Protein AF-A0A1B9LEZ1-F1 (afdb_monomer_lite)

Secondary structure (DSSP, 8-state):
--HHHHHHHHHHHHHHHHHHHTTHHHHHHHHHHS-HHHHHHHHHHTTPPPPEEEEE-SS-EEEEEPPPPGGGS-HHHHHHHHHHHHHHHHHHHHHHTS-GGGGS--

Foldseek 3Di:
DDPVVVVVVVVVVVVVVCVVCVCVVVVLVVLQPDDQVRNVVLLVLLVHDFDWDWDDDPPDIDIDTDRDGPVNDDPVSVVSSVVSVVVVVVVVVVVVPDDPVNPDDD

Sequence (106 aa):
MNNIEQARQLEHIRKLYQLINGNRSLVRSNFNRLKPGQKRLLLAASGIQPRSMIIYNSNSQFSHTFGMNFDDLTDKELDDLSKGLRRLQAIIDIFSHCEQQDFIKQ

Structure (mmCIF, N/CA/C/O backbone):
data_AF-A0A1B9LEZ1-F1
#
_entry.id   AF-A0A1B9LEZ1-F1
#
loop_
_atom_site.group_PDB
_atom_site.id
_atom_site.type_symbol
_atom_site.label_atom_id
_atom_site.label_alt_id
_atom_site.label_comp_id
_atom_site.label_asym_id
_atom_site.label_entity_id
_atom_site.label_seq_id
_atom_site.pdbx_PDB_ins_code
_atom_site.Cartn_x
_atom_site.Cartn_y
_atom_site.Cartn_z
_atom_site.occupancy
_atom_site.B_iso_or_equiv
_atom_site.auth_seq_id
_atom_site.auth_comp_id
_atom_site.auth_asym_id
_atom_site.auth_atom_id
_atom_site.pdbx_PDB_model_num
ATOM 1 N N . MET A 1 1 ? -22.977 -34.887 5.200 1.00 50.28 1 MET A N 1
ATOM 2 C CA . MET A 1 1 ? -22.916 -33.424 4.989 1.00 50.28 1 MET A CA 1
ATOM 3 C C . MET A 1 1 ? -23.721 -33.110 3.747 1.00 50.28 1 MET A C 1
ATOM 5 O O . MET A 1 1 ? -23.466 -33.721 2.718 1.00 50.28 1 MET A O 1
ATOM 9 N N . ASN A 1 2 ? -24.765 -32.294 3.875 1.00 54.81 2 ASN A N 1
ATOM 10 C CA . ASN A 1 2 ? -25.775 -32.134 2.834 1.00 54.81 2 ASN A CA 1
ATOM 11 C C . ASN A 1 2 ? -25.278 -31.141 1.764 1.00 54.81 2 ASN A C 1
ATOM 13 O O . ASN A 1 2 ? -24.789 -30.065 2.109 1.00 54.81 2 ASN A O 1
ATOM 17 N N . ASN A 1 3 ? -25.406 -31.471 0.473 1.00 56.59 3 ASN A N 1
ATOM 18 C CA . ASN A 1 3 ? -24.897 -30.641 -0.638 1.00 56.59 3 ASN A CA 1
ATOM 19 C C . ASN A 1 3 ? -25.468 -29.205 -0.632 1.00 56.59 3 ASN A C 1
ATOM 21 O O . ASN A 1 3 ? -24.832 -28.268 -1.111 1.00 56.59 3 ASN A O 1
ATOM 25 N N . ILE A 1 4 ? -26.645 -29.017 -0.029 1.00 56.84 4 ILE A N 1
ATOM 26 C CA . ILE A 1 4 ? -27.318 -27.719 0.131 1.00 56.84 4 ILE A CA 1
ATOM 27 C C . ILE A 1 4 ? -26.620 -26.836 1.184 1.00 56.84 4 ILE A C 1
ATOM 29 O O . ILE A 1 4 ? -26.543 -25.618 1.021 1.00 56.84 4 ILE A O 1
ATOM 33 N N . GLU A 1 5 ? -26.066 -27.426 2.247 1.00 49.88 5 GLU A N 1
ATOM 34 C CA . GLU A 1 5 ? -25.325 -26.689 3.282 1.00 49.88 5 GLU A CA 1
ATOM 35 C C . GLU A 1 5 ? -23.944 -26.255 2.785 1.00 49.88 5 GLU A C 1
ATOM 37 O O . GLU A 1 5 ? -23.534 -25.124 3.045 1.00 49.88 5 GLU A O 1
ATOM 42 N N . GLN A 1 6 ? -23.263 -27.095 1.996 1.00 52.03 6 GLN A N 1
ATOM 43 C CA . GLN A 1 6 ? -22.005 -26.715 1.341 1.00 52.03 6 GLN A CA 1
ATOM 44 C C . GLN A 1 6 ? -22.206 -25.592 0.312 1.00 52.03 6 GLN A C 1
ATOM 46 O O . GLN A 1 6 ? -21.410 -24.654 0.269 1.00 52.03 6 GLN A O 1
ATOM 51 N N . ALA A 1 7 ? -23.290 -25.634 -0.472 1.00 55.66 7 ALA A N 1
ATOM 52 C CA . ALA A 1 7 ? -23.622 -24.572 -1.422 1.00 55.66 7 ALA A CA 1
ATOM 53 C C . ALA A 1 7 ? -23.915 -23.232 -0.719 1.00 55.66 7 ALA A C 1
ATOM 55 O O . ALA A 1 7 ? -23.383 -22.199 -1.128 1.00 55.66 7 ALA A O 1
ATOM 56 N N . ARG A 1 8 ? -24.673 -23.243 0.390 1.00 53.53 8 ARG A N 1
ATOM 57 C CA . ARG A 1 8 ? -24.926 -22.041 1.208 1.00 53.53 8 ARG A CA 1
ATOM 58 C C . ARG A 1 8 ? -23.660 -21.494 1.867 1.00 53.53 8 ARG A C 1
ATOM 60 O O . ARG A 1 8 ? -23.476 -20.279 1.893 1.00 53.53 8 ARG A O 1
ATOM 67 N N . GLN A 1 9 ? -22.767 -22.355 2.358 1.00 60.00 9 GLN A N 1
ATOM 68 C CA . GLN A 1 9 ? -21.481 -21.916 2.912 1.00 60.00 9 GLN A CA 1
ATOM 69 C C . GLN A 1 9 ? -20.589 -21.259 1.849 1.00 60.00 9 GLN A C 1
ATOM 71 O O . GLN A 1 9 ? -20.021 -20.198 2.101 1.00 60.00 9 GLN A O 1
ATOM 76 N N . LEU A 1 10 ? -20.517 -21.821 0.639 1.00 61.47 10 LEU A N 1
ATOM 77 C CA . LEU A 1 10 ? -19.776 -21.228 -0.481 1.00 61.47 10 LEU A CA 1
ATOM 78 C C . LEU A 1 10 ? -20.376 -19.895 -0.954 1.00 61.47 10 LEU A C 1
ATOM 80 O O . LEU A 1 10 ? -19.632 -18.982 -1.311 1.00 61.47 10 LEU A O 1
ATOM 84 N N . GLU A 1 11 ? -21.701 -19.751 -0.931 1.00 62.09 11 GLU A N 1
ATOM 85 C CA . GLU A 1 11 ? -22.387 -18.503 -1.281 1.00 62.09 11 GLU A CA 1
ATOM 86 C C . GLU A 1 11 ? -22.164 -17.406 -0.226 1.00 62.09 11 GLU A C 1
ATOM 88 O O . GLU A 1 11 ? -21.924 -16.248 -0.575 1.00 62.09 11 GLU A O 1
ATOM 93 N N . HIS A 1 12 ? -22.146 -17.771 1.061 1.00 51.06 12 HIS A N 1
ATOM 94 C CA . HIS A 1 12 ? -21.773 -16.871 2.156 1.00 51.06 12 HIS A CA 1
ATOM 95 C C . HIS A 1 12 ? -20.311 -16.432 2.055 1.00 51.06 12 HIS A C 1
ATOM 97 O O . HIS A 1 12 ? -20.031 -15.242 2.178 1.00 51.06 12 HIS A O 1
ATOM 103 N N . ILE A 1 13 ? -19.390 -17.352 1.757 1.00 58.69 13 ILE A N 1
ATOM 104 C CA . ILE A 1 13 ? -17.975 -17.031 1.531 1.00 58.69 13 ILE A CA 1
ATOM 105 C C . ILE A 1 13 ? -17.826 -16.111 0.315 1.00 58.69 13 ILE A C 1
ATOM 107 O O . ILE A 1 13 ? -17.113 -15.118 0.401 1.00 58.69 13 ILE A O 1
ATOM 111 N N . ARG A 1 14 ? -18.549 -16.356 -0.787 1.00 51.97 14 ARG A N 1
ATOM 112 C CA . ARG A 1 14 ? -18.561 -15.462 -1.959 1.00 51.97 14 ARG A CA 1
ATOM 113 C C . ARG A 1 14 ? -19.117 -14.076 -1.646 1.00 51.97 14 ARG A C 1
ATOM 115 O O . ARG A 1 14 ? -18.518 -13.099 -2.082 1.00 51.97 14 ARG A O 1
ATOM 122 N N . LYS A 1 15 ? -20.213 -13.962 -0.890 1.00 48.31 15 LYS A N 1
ATOM 123 C CA . LYS A 1 15 ? -20.776 -12.664 -0.470 1.00 48.31 15 LYS A CA 1
ATOM 124 C C . LYS A 1 15 ? -1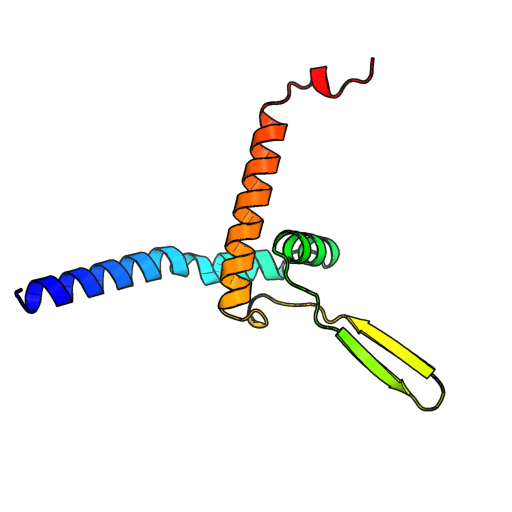9.850 -11.920 0.491 1.00 48.31 15 LYS A C 1
ATOM 126 O O . LYS A 1 15 ? -19.686 -10.715 0.340 1.00 48.31 15 LYS A O 1
ATOM 131 N N . LEU A 1 16 ? -19.183 -12.620 1.412 1.00 49.22 16 LEU A N 1
ATOM 132 C CA . LEU A 1 16 ? -18.159 -12.037 2.286 1.00 49.22 16 LEU A CA 1
ATOM 133 C C . LEU A 1 16 ? -16.954 -11.552 1.466 1.00 49.22 16 LEU A C 1
ATOM 135 O O . LEU A 1 16 ? -16.480 -10.435 1.646 1.00 49.22 16 LEU A O 1
ATOM 139 N N . TYR A 1 17 ? -16.514 -12.359 0.498 1.00 51.12 17 TYR A N 1
ATOM 140 C CA . TYR A 1 17 ? -15.446 -12.025 -0.439 1.00 51.12 17 TYR A CA 1
ATOM 141 C C . TYR A 1 17 ? -15.828 -10.835 -1.329 1.00 51.12 17 TYR A C 1
ATOM 143 O O . TYR A 1 17 ? -14.982 -9.994 -1.600 1.00 51.12 17 TYR A O 1
ATOM 151 N N . GLN A 1 18 ? -17.092 -10.708 -1.746 1.00 47.56 18 GLN A N 1
ATOM 152 C CA . GLN A 1 18 ? -17.609 -9.563 -2.505 1.00 47.56 18 GLN A CA 1
ATOM 153 C C . GLN A 1 18 ? -17.848 -8.312 -1.651 1.00 47.56 18 GLN A C 1
ATOM 155 O O . GLN A 1 18 ? -17.703 -7.219 -2.175 1.00 47.56 18 GLN A O 1
ATOM 160 N N . LEU A 1 19 ? -18.150 -8.425 -0.356 1.00 50.19 19 LEU A N 1
ATOM 161 C CA . LEU A 1 19 ? -18.203 -7.288 0.577 1.00 50.19 19 LEU A CA 1
ATOM 162 C C . LEU A 1 19 ? -16.798 -6.758 0.890 1.00 50.19 19 LEU A C 1
ATOM 164 O O . LEU A 1 19 ? -16.574 -5.550 0.885 1.00 50.19 19 LEU A O 1
ATOM 168 N N . ILE A 1 20 ? -15.831 -7.663 1.067 1.00 51.31 20 ILE A N 1
ATOM 169 C CA . ILE A 1 20 ? -14.410 -7.330 1.230 1.00 51.31 20 ILE A CA 1
ATOM 170 C C . ILE A 1 20 ? -13.829 -6.759 -0.080 1.00 51.31 20 ILE A C 1
ATOM 172 O O . ILE A 1 20 ? -13.083 -5.783 -0.050 1.00 51.31 20 ILE A O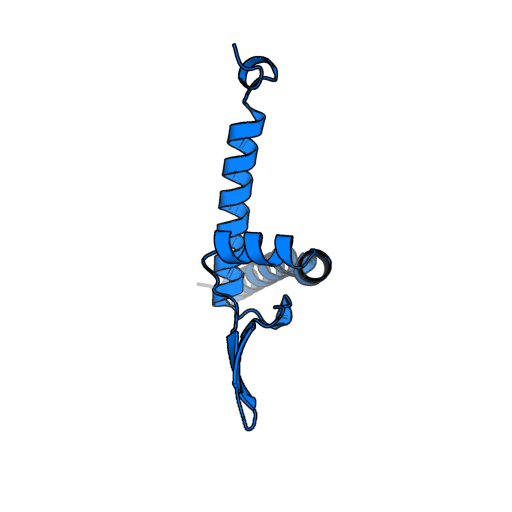 1
ATOM 176 N N . ASN A 1 21 ? -14.215 -7.294 -1.246 1.00 50.62 21 ASN A N 1
ATOM 177 C CA . ASN A 1 21 ? -13.796 -6.784 -2.561 1.00 50.62 21 ASN A CA 1
ATOM 178 C C . ASN A 1 21 ? -14.681 -5.655 -3.123 1.00 50.62 21 ASN A C 1
ATOM 180 O O . ASN A 1 21 ? -14.302 -5.039 -4.117 1.00 50.62 21 ASN A O 1
ATOM 184 N N . GLY A 1 22 ? -15.818 -5.328 -2.508 1.00 50.88 22 GLY A N 1
ATOM 185 C CA . GLY A 1 22 ? -16.736 -4.274 -2.967 1.00 50.88 22 GLY A CA 1
ATOM 186 C C . GLY A 1 22 ? -16.114 -2.881 -2.877 1.00 50.88 22 GLY A C 1
ATOM 187 O O . GLY A 1 22 ? -16.426 -1.998 -3.670 1.00 50.88 22 GLY A O 1
ATOM 188 N N . ASN A 1 23 ? -15.124 -2.724 -1.996 1.00 62.19 23 ASN A N 1
ATOM 189 C CA . ASN A 1 23 ? -14.278 -1.540 -1.909 1.00 62.19 23 ASN A CA 1
ATOM 190 C C . ASN A 1 23 ? -12.982 -1.645 -2.719 1.00 62.19 23 ASN A C 1
ATOM 192 O O . ASN A 1 23 ? -12.185 -0.717 -2.670 1.00 62.19 23 ASN A O 1
ATOM 196 N N . ARG A 1 24 ? -12.740 -2.705 -3.504 1.00 68.56 24 ARG A N 1
ATOM 197 C CA . ARG A 1 24 ? -11.511 -2.820 -4.314 1.00 68.56 24 ARG A CA 1
ATOM 198 C C . ARG A 1 24 ? -11.398 -1.677 -5.316 1.00 68.56 24 ARG A C 1
ATOM 200 O O . ARG A 1 24 ? -10.310 -1.155 -5.505 1.00 68.56 24 ARG A O 1
ATOM 207 N N . SER A 1 25 ? -12.519 -1.231 -5.886 1.00 74.19 25 SER A N 1
ATOM 208 C CA . SER A 1 25 ? -12.586 -0.021 -6.720 1.00 74.19 25 SER A CA 1
ATOM 209 C C . SER A 1 25 ? -12.167 1.238 -5.948 1.00 74.19 25 SER A C 1
ATOM 211 O O . SER A 1 25 ? -11.348 2.025 -6.424 1.00 74.19 25 SER A O 1
ATOM 213 N N . LEU A 1 26 ? -12.663 1.397 -4.719 1.00 75.00 26 LEU A N 1
ATOM 214 C CA . LEU A 1 26 ? -12.354 2.543 -3.868 1.00 75.00 26 LEU A CA 1
ATOM 215 C C . LEU A 1 26 ? -10.897 2.523 -3.383 1.00 75.00 26 LEU A C 1
ATOM 217 O O . LEU A 1 26 ? -10.216 3.540 -3.454 1.00 75.00 26 LEU A O 1
ATOM 221 N N . VAL A 1 27 ? -10.398 1.365 -2.948 1.00 76.94 27 VAL A N 1
ATOM 222 C CA . VAL A 1 27 ? -9.004 1.146 -2.539 1.00 76.94 27 VAL A CA 1
ATOM 223 C C . VAL A 1 27 ? -8.070 1.366 -3.724 1.00 76.94 27 VAL A C 1
ATOM 225 O O . VAL A 1 27 ? -7.096 2.096 -3.584 1.00 76.94 27 VAL A O 1
ATOM 228 N N . ARG A 1 28 ? -8.400 0.834 -4.906 1.00 83.38 28 ARG A N 1
ATOM 229 C CA . ARG A 1 28 ? -7.675 1.082 -6.160 1.00 83.38 28 ARG A CA 1
ATOM 230 C C . ARG A 1 28 ? -7.619 2.570 -6.486 1.00 83.38 28 ARG A C 1
ATOM 232 O O . ARG A 1 28 ? -6.540 3.099 -6.733 1.00 83.38 28 ARG A O 1
ATOM 239 N N . SER A 1 29 ? -8.761 3.258 -6.450 1.00 83.31 29 SER A N 1
ATOM 240 C CA . SER A 1 29 ? -8.852 4.701 -6.700 1.00 83.31 29 SER A CA 1
ATOM 241 C C . SER A 1 29 ? -8.018 5.502 -5.696 1.00 83.31 29 SER A C 1
ATOM 243 O O . SER A 1 29 ? -7.202 6.333 -6.093 1.00 83.31 29 SER A O 1
ATOM 245 N N . ASN A 1 30 ? -8.164 5.225 -4.400 1.00 83.44 30 ASN A N 1
ATOM 246 C CA . ASN A 1 30 ? -7.431 5.921 -3.344 1.00 83.44 30 ASN A CA 1
ATOM 247 C C . ASN A 1 30 ? -5.930 5.652 -3.421 1.00 83.44 30 ASN A C 1
ATOM 249 O O . ASN A 1 30 ? -5.151 6.599 -3.373 1.00 83.44 30 ASN A O 1
ATOM 253 N N . PHE A 1 31 ? -5.523 4.396 -3.622 1.00 87.81 31 PHE A N 1
ATOM 254 C CA . PHE A 1 31 ? -4.125 4.031 -3.821 1.00 87.81 31 PHE A CA 1
ATOM 255 C C . PHE A 1 31 ? -3.546 4.772 -5.025 1.00 87.81 31 PHE A C 1
ATOM 257 O O . PHE A 1 31 ? -2.509 5.417 -4.907 1.00 87.81 31 PHE A O 1
ATOM 264 N N . ASN A 1 32 ? -4.233 4.759 -6.170 1.00 89.00 32 ASN A N 1
ATOM 265 C CA . ASN A 1 32 ? -3.748 5.406 -7.386 1.00 89.00 32 ASN A CA 1
ATOM 266 C C . ASN A 1 32 ? -3.651 6.937 -7.252 1.00 89.00 32 ASN A C 1
ATOM 268 O O . ASN A 1 32 ? -2.755 7.518 -7.866 1.00 89.00 32 ASN A O 1
ATOM 272 N N . ARG A 1 33 ? -4.495 7.564 -6.418 1.00 89.44 33 ARG A N 1
ATOM 273 C CA . ARG A 1 33 ? -4.475 9.005 -6.092 1.00 89.44 33 ARG A CA 1
ATOM 274 C C . ARG A 1 33 ? -3.360 9.425 -5.130 1.00 89.44 33 ARG A C 1
ATOM 276 O O . ARG A 1 33 ? -3.076 10.619 -5.040 1.00 89.44 33 ARG A O 1
ATOM 283 N N . LEU A 1 34 ? -2.733 8.492 -4.411 1.00 86.38 34 LEU A N 1
ATOM 284 C CA . LEU A 1 34 ? -1.610 8.813 -3.527 1.00 86.38 34 LEU A CA 1
ATOM 285 C C . LEU A 1 34 ? -0.463 9.451 -4.320 1.00 86.38 34 LEU A C 1
ATOM 287 O O . LEU A 1 34 ? -0.107 9.001 -5.415 1.00 86.38 34 LEU A O 1
ATOM 291 N N . LYS A 1 35 ? 0.170 10.472 -3.733 1.00 90.31 35 LYS A N 1
ATOM 292 C CA . LYS A 1 35 ? 1.379 11.077 -4.305 1.00 90.31 35 LYS A CA 1
ATOM 293 C C . LYS A 1 35 ? 2.503 10.030 -4.369 1.00 90.31 35 LYS A C 1
ATOM 295 O O . LYS A 1 35 ? 2.552 9.144 -3.512 1.00 90.31 35 LYS A O 1
ATOM 300 N N . PRO A 1 36 ? 3.469 10.148 -5.299 1.00 87.62 36 PRO A N 1
ATOM 301 C CA . PRO A 1 36 ? 4.542 9.160 -5.452 1.00 87.62 36 PRO A CA 1
ATOM 302 C C . PRO A 1 36 ? 5.306 8.843 -4.156 1.00 87.62 36 PRO A C 1
ATOM 304 O O . PRO A 1 36 ? 5.592 7.681 -3.878 1.00 87.62 36 PRO A O 1
ATOM 307 N N . GLY A 1 37 ? 5.582 9.856 -3.327 1.00 85.50 37 GLY A N 1
ATOM 308 C CA . GLY A 1 37 ? 6.225 9.660 -2.022 1.00 85.50 37 GLY A CA 1
ATOM 309 C C . GLY A 1 37 ? 5.366 8.865 -1.032 1.00 85.50 37 GLY A C 1
ATOM 310 O O . GLY A 1 37 ? 5.879 7.985 -0.349 1.00 85.50 37 GLY A O 1
ATOM 311 N N . GLN A 1 38 ? 4.052 9.108 -1.006 1.00 87.62 38 GLN A N 1
ATOM 312 C CA . GLN A 1 38 ? 3.111 8.388 -0.140 1.00 87.62 38 GLN A CA 1
ATOM 313 C C . GLN A 1 38 ? 2.973 6.925 -0.565 1.00 87.62 38 GLN A C 1
ATOM 315 O O . GLN A 1 38 ? 3.032 6.039 0.283 1.00 87.62 38 GLN A O 1
ATOM 320 N N . LYS A 1 39 ? 2.868 6.663 -1.878 1.00 88.88 39 LYS A N 1
ATOM 321 C CA . LYS A 1 39 ? 2.884 5.294 -2.418 1.00 88.88 39 LYS A CA 1
ATOM 322 C C . LYS A 1 39 ? 4.153 4.563 -1.996 1.00 88.88 39 LYS A C 1
ATOM 324 O O . LYS A 1 39 ? 4.077 3.449 -1.496 1.00 88.88 39 LYS A O 1
ATOM 329 N N . ARG A 1 40 ? 5.316 5.206 -2.145 1.00 87.75 40 ARG A N 1
ATOM 330 C CA . ARG A 1 40 ? 6.609 4.612 -1.784 1.00 87.75 40 ARG A CA 1
ATOM 331 C C . ARG A 1 40 ? 6.684 4.250 -0.300 1.00 87.75 40 ARG A C 1
ATOM 333 O O . ARG A 1 40 ? 7.109 3.146 0.016 1.00 87.75 40 ARG A O 1
ATOM 340 N N . LEU A 1 41 ? 6.249 5.147 0.586 1.00 86.38 41 LEU A N 1
ATOM 341 C CA . LEU A 1 41 ? 6.210 4.887 2.029 1.00 86.38 41 LEU A CA 1
ATOM 342 C C . LEU A 1 41 ? 5.272 3.728 2.373 1.00 86.38 41 LEU A C 1
ATOM 344 O O . LEU A 1 41 ? 5.649 2.840 3.130 1.00 86.38 41 LEU A O 1
ATOM 348 N N . LEU A 1 42 ? 4.076 3.710 1.783 1.00 87.56 42 LEU A N 1
ATOM 349 C CA . LEU A 1 42 ? 3.092 2.658 2.015 1.00 87.56 42 LEU A CA 1
ATOM 350 C C . LEU A 1 42 ? 3.588 1.284 1.537 1.00 87.56 42 LEU A C 1
ATOM 352 O O . LEU A 1 42 ? 3.468 0.296 2.262 1.00 87.56 42 LEU A O 1
ATOM 356 N N . LEU A 1 43 ? 4.176 1.221 0.340 1.00 90.38 43 LEU A N 1
ATOM 357 C CA . LEU A 1 43 ? 4.760 -0.007 -0.200 1.00 90.38 43 LEU A CA 1
ATOM 358 C C . LEU A 1 43 ? 5.926 -0.491 0.671 1.00 90.38 43 LEU A C 1
ATOM 360 O O . LEU A 1 43 ? 5.949 -1.659 1.050 1.00 90.38 43 LEU A O 1
ATOM 364 N N . ALA A 1 44 ? 6.818 0.411 1.091 1.00 88.62 44 ALA A N 1
ATOM 365 C CA . ALA A 1 44 ? 7.929 0.078 1.982 1.00 88.62 44 ALA A CA 1
ATOM 366 C C . ALA A 1 44 ? 7.451 -0.447 3.348 1.00 88.62 44 ALA A C 1
ATOM 368 O O . ALA A 1 44 ? 7.951 -1.466 3.820 1.00 88.62 44 ALA A O 1
ATOM 369 N N . ALA A 1 45 ? 6.436 0.183 3.953 1.00 86.19 45 ALA A N 1
ATOM 370 C CA . ALA A 1 45 ? 5.823 -0.278 5.205 1.00 86.19 45 ALA A CA 1
ATOM 371 C C . ALA A 1 45 ? 5.160 -1.662 5.072 1.00 86.19 45 ALA A C 1
ATOM 373 O O . ALA A 1 45 ? 5.036 -2.407 6.046 1.00 86.19 45 ALA A O 1
ATOM 374 N N . SER A 1 46 ? 4.764 -2.011 3.850 1.00 89.56 46 SER A N 1
ATOM 375 C CA . SER A 1 46 ? 4.190 -3.307 3.490 1.00 89.56 46 SER A CA 1
ATOM 376 C C . SER A 1 46 ? 5.251 -4.337 3.081 1.00 89.56 46 SER A C 1
ATOM 378 O O . SER A 1 46 ? 4.907 -5.467 2.763 1.00 89.56 46 SER A O 1
ATOM 380 N N . GLY A 1 47 ? 6.540 -3.973 3.084 1.00 91.25 47 GLY A N 1
ATOM 381 C CA . GLY A 1 47 ? 7.634 -4.842 2.635 1.00 91.25 47 GLY A CA 1
ATOM 382 C C . GLY A 1 47 ? 7.688 -5.055 1.117 1.00 91.25 47 GLY A C 1
ATOM 383 O O . GLY A 1 47 ? 8.396 -5.945 0.652 1.00 91.25 47 GLY A O 1
ATOM 384 N N . ILE A 1 48 ? 6.959 -4.249 0.342 1.00 91.25 48 ILE A N 1
ATOM 385 C CA . ILE A 1 48 ? 6.872 -4.357 -1.115 1.00 91.25 48 ILE A CA 1
ATOM 386 C C . ILE A 1 48 ? 7.970 -3.497 -1.732 1.00 91.25 48 ILE A C 1
ATOM 388 O O . ILE A 1 48 ? 8.013 -2.277 -1.544 1.00 91.25 48 ILE A O 1
ATOM 392 N N . GLN A 1 49 ? 8.865 -4.144 -2.476 1.00 88.50 49 GLN A N 1
ATOM 393 C CA . GLN A 1 49 ? 9.969 -3.461 -3.137 1.00 88.50 49 GLN A CA 1
ATOM 394 C C . GLN A 1 49 ? 9.492 -2.750 -4.409 1.00 88.50 49 GLN A C 1
ATOM 396 O O . GLN A 1 49 ? 8.743 -3.335 -5.196 1.00 88.50 49 GLN A O 1
ATOM 401 N N . PRO A 1 50 ? 9.937 -1.506 -4.652 1.00 85.75 50 PRO A N 1
ATOM 402 C CA . PRO A 1 50 ? 9.674 -0.832 -5.910 1.00 85.75 50 PRO A CA 1
ATOM 403 C C . PRO A 1 50 ? 10.260 -1.616 -7.081 1.00 85.75 50 PRO A C 1
ATOM 405 O O . PRO A 1 50 ? 11.391 -2.099 -7.020 1.00 85.75 50 PRO A O 1
ATOM 408 N N . ARG A 1 51 ? 9.518 -1.676 -8.183 1.00 88.31 51 ARG A N 1
ATOM 409 C CA . ARG A 1 51 ? 10.038 -2.240 -9.430 1.00 88.31 51 ARG A CA 1
ATOM 410 C C . ARG A 1 51 ? 11.025 -1.263 -10.042 1.00 88.31 51 ARG A C 1
ATOM 412 O O . ARG A 1 51 ? 10.686 -0.101 -10.272 1.00 88.31 51 ARG A O 1
ATOM 419 N N . SER A 1 52 ? 12.235 -1.733 -10.303 1.00 88.00 52 SER A N 1
ATOM 420 C CA . SER A 1 52 ? 13.297 -0.945 -10.915 1.00 88.00 52 SER A CA 1
ATOM 421 C C . SER A 1 52 ? 13.934 -1.695 -12.076 1.00 88.00 52 SER A C 1
ATOM 423 O O . SER A 1 52 ? 13.950 -2.924 -12.117 1.00 88.00 52 SER A O 1
ATOM 425 N N . MET A 1 53 ? 14.437 -0.939 -13.045 1.00 89.62 53 MET A N 1
ATOM 426 C CA . MET A 1 53 ? 15.192 -1.459 -14.179 1.00 89.62 53 MET A CA 1
ATOM 427 C C . MET A 1 53 ? 16.375 -0.539 -14.458 1.00 89.62 53 MET A C 1
ATOM 429 O O . MET A 1 53 ? 16.285 0.677 -14.284 1.00 89.62 53 MET A O 1
ATOM 433 N N . ILE A 1 54 ? 17.488 -1.122 -14.900 1.00 90.94 54 ILE A N 1
ATOM 434 C CA . ILE A 1 54 ? 18.619 -0.352 -15.413 1.00 90.94 54 ILE A CA 1
ATOM 435 C C . ILE A 1 54 ? 18.329 -0.003 -16.870 1.00 90.94 54 ILE A C 1
ATOM 437 O O . ILE A 1 54 ? 18.113 -0.887 -17.699 1.00 90.94 54 ILE A O 1
ATOM 441 N N . ILE A 1 55 ? 18.314 1.292 -17.170 1.00 88.06 55 ILE A N 1
ATOM 442 C CA . ILE A 1 55 ? 18.209 1.801 -18.533 1.00 88.06 55 ILE A CA 1
ATOM 443 C C . ILE A 1 55 ? 19.627 2.027 -19.048 1.00 88.06 55 ILE A C 1
ATOM 445 O O . ILE A 1 55 ? 20.400 2.782 -18.453 1.00 88.06 55 ILE A O 1
ATOM 449 N N . TYR A 1 56 ? 19.948 1.368 -20.158 1.00 90.56 56 TYR A N 1
ATOM 450 C CA . TYR A 1 56 ? 21.218 1.507 -20.861 1.00 90.56 56 TYR A CA 1
ATOM 451 C C . TYR A 1 56 ? 21.043 2.475 -22.031 1.00 90.56 56 TYR A C 1
ATOM 453 O O . TYR A 1 56 ? 20.151 2.292 -22.860 1.00 90.56 56 TYR A O 1
ATOM 461 N N . ASN A 1 57 ? 21.893 3.495 -22.111 1.00 86.56 57 ASN A N 1
ATOM 462 C CA . ASN A 1 57 ? 22.088 4.272 -23.332 1.00 86.56 57 ASN A CA 1
ATOM 463 C C . ASN A 1 57 ? 23.530 4.082 -23.832 1.00 86.56 57 ASN A C 1
ATOM 465 O O . ASN A 1 57 ? 24.323 3.382 -23.205 1.00 86.56 57 ASN A O 1
ATOM 469 N N . SER A 1 58 ? 23.875 4.684 -24.970 1.00 86.25 58 SER A N 1
ATOM 470 C CA . SER A 1 58 ? 25.185 4.496 -25.605 1.00 86.25 58 SER A CA 1
ATOM 471 C C . SER A 1 58 ? 26.382 4.850 -24.711 1.00 86.25 58 SER A C 1
ATOM 473 O O . SER A 1 58 ? 27.441 4.261 -24.896 1.00 86.25 58 SER A O 1
ATOM 475 N N . ASN A 1 59 ? 26.224 5.762 -23.740 1.00 89.19 59 ASN A N 1
ATOM 476 C CA . ASN A 1 59 ? 27.324 6.315 -22.939 1.00 89.19 59 ASN A CA 1
ATOM 477 C C . ASN A 1 59 ? 27.074 6.309 -21.416 1.00 89.19 59 ASN A C 1
ATOM 479 O O . ASN A 1 59 ? 27.911 6.790 -20.653 1.00 89.19 59 ASN A O 1
ATOM 483 N N . SER A 1 60 ? 25.927 5.831 -20.941 1.00 87.25 60 SER A N 1
ATOM 484 C CA . SER A 1 60 ? 25.570 5.823 -19.527 1.00 87.25 60 SER A CA 1
ATOM 485 C C . SER A 1 60 ? 24.553 4.741 -19.183 1.00 87.25 60 SER A C 1
ATOM 487 O O . SER A 1 60 ? 23.824 4.212 -20.024 1.00 87.25 60 SER A O 1
ATOM 489 N N . GLN A 1 61 ? 24.513 4.429 -17.892 1.00 91.31 61 GLN A N 1
ATOM 490 C CA . GLN A 1 61 ? 23.509 3.570 -17.290 1.00 91.31 61 GLN A CA 1
ATOM 491 C C . GLN A 1 61 ? 22.917 4.285 -16.082 1.00 91.31 61 GLN A C 1
ATOM 493 O O . GLN A 1 61 ? 23.642 4.909 -15.303 1.00 91.31 61 GLN A O 1
ATOM 498 N N . PHE A 1 62 ? 21.604 4.195 -15.916 1.00 89.62 62 PHE A N 1
ATOM 499 C CA . PHE A 1 62 ? 20.937 4.715 -14.729 1.00 89.62 62 PHE A CA 1
ATOM 500 C C . PHE A 1 62 ? 19.806 3.789 -14.292 1.00 89.62 62 PHE A C 1
ATOM 502 O O . PHE A 1 62 ? 19.159 3.132 -15.107 1.00 89.62 62 PHE A O 1
ATOM 509 N N . SER A 1 63 ? 19.583 3.732 -12.980 1.00 89.62 63 SER A N 1
ATOM 510 C CA . SER A 1 63 ? 18.467 2.990 -12.400 1.00 89.62 63 SER A CA 1
ATOM 511 C C . SER A 1 63 ? 17.197 3.829 -12.493 1.00 89.62 63 SER A C 1
ATOM 513 O O . SER A 1 63 ? 17.168 4.977 -12.043 1.00 89.62 63 SER A O 1
ATOM 515 N N . HIS A 1 64 ? 16.150 3.260 -13.078 1.00 85.88 64 HIS A N 1
ATOM 516 C CA . HIS A 1 64 ? 14.824 3.852 -13.127 1.00 85.88 64 HIS A CA 1
ATOM 517 C C . HIS A 1 64 ? 13.866 3.034 -12.264 1.00 85.88 64 HIS A C 1
ATOM 519 O O . HIS A 1 64 ? 13.714 1.830 -12.463 1.00 85.88 64 HIS A O 1
ATOM 525 N N . THR A 1 65 ? 13.200 3.695 -11.319 1.00 85.12 65 THR A N 1
ATOM 526 C CA . THR A 1 65 ? 12.157 3.084 -10.489 1.00 85.12 65 THR A CA 1
ATOM 527 C C . THR A 1 65 ? 10.788 3.451 -11.037 1.00 85.12 65 THR A C 1
ATOM 529 O O . THR A 1 65 ? 10.435 4.631 -11.086 1.00 85.12 65 THR A O 1
ATOM 532 N N . PHE A 1 66 ? 9.999 2.442 -11.391 1.00 83.62 66 PHE A N 1
ATOM 533 C CA . PHE A 1 66 ? 8.659 2.634 -11.923 1.00 83.62 66 PHE A CA 1
ATOM 534 C C . PHE A 1 66 ? 7.682 3.057 -10.824 1.00 83.62 66 PHE A C 1
ATOM 536 O O . PHE A 1 66 ? 7.727 2.580 -9.686 1.00 83.62 66 PHE A O 1
ATOM 543 N N . GLY A 1 67 ? 6.758 3.947 -11.182 1.00 81.31 67 GLY A N 1
ATOM 544 C CA . GLY A 1 67 ? 5.592 4.218 -10.352 1.00 81.31 67 GLY A CA 1
ATOM 545 C C . GLY A 1 67 ? 4.657 3.013 -10.382 1.00 81.31 67 GLY A C 1
ATOM 546 O O . GLY A 1 67 ? 4.145 2.676 -11.441 1.00 81.31 67 GLY A O 1
ATOM 547 N N . MET A 1 68 ? 4.435 2.381 -9.231 1.00 87.25 68 MET A N 1
ATOM 548 C CA . MET A 1 68 ? 3.502 1.260 -9.115 1.00 87.25 68 MET A CA 1
ATOM 549 C C . MET A 1 68 ? 2.078 1.778 -8.886 1.00 87.25 68 MET A C 1
ATOM 551 O O . MET A 1 68 ? 1.829 2.583 -7.981 1.00 87.25 68 MET A O 1
ATOM 555 N N . ASN A 1 69 ? 1.146 1.310 -9.706 1.00 89.31 69 ASN A N 1
ATOM 556 C CA . ASN A 1 69 ? -0.289 1.427 -9.504 1.00 89.31 69 ASN A CA 1
ATOM 557 C C . ASN A 1 69 ? -0.832 0.170 -8.830 1.00 89.31 69 ASN A C 1
ATOM 559 O O . ASN A 1 69 ? -0.168 -0.861 -8.742 1.00 89.31 69 ASN A O 1
ATOM 563 N N . PHE A 1 70 ? -2.065 0.267 -8.344 1.00 86.25 70 PHE A N 1
ATOM 564 C CA . PHE A 1 70 ? -2.708 -0.822 -7.619 1.00 86.25 70 PHE A CA 1
ATOM 565 C C . PHE A 1 70 ? -2.810 -2.110 -8.449 1.00 86.25 70 PHE A C 1
ATOM 567 O O . PHE A 1 70 ? -2.619 -3.194 -7.914 1.00 86.25 70 PHE A O 1
ATOM 574 N N . ASP A 1 71 ? -3.077 -1.993 -9.752 1.00 88.25 71 ASP A N 1
ATOM 575 C CA . ASP A 1 71 ? -3.223 -3.152 -10.647 1.00 88.25 71 ASP A CA 1
ATOM 576 C C . ASP A 1 71 ? -1.894 -3.814 -10.993 1.00 88.25 71 ASP A C 1
ATOM 578 O O . ASP A 1 71 ? -1.877 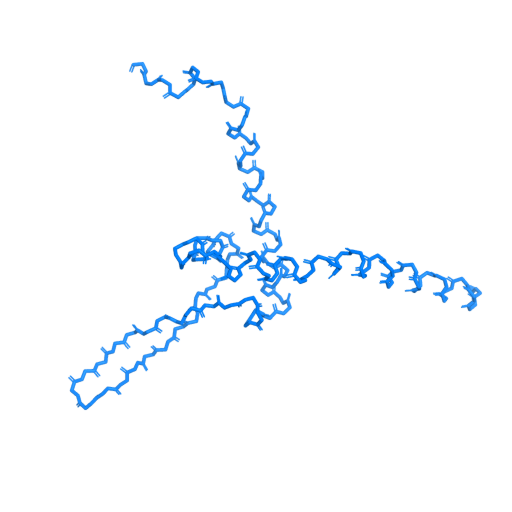-4.943 -11.470 1.00 88.25 71 ASP A O 1
ATOM 582 N N . ASP A 1 72 ? -0.782 -3.129 -10.726 1.00 89.44 72 ASP A N 1
ATOM 583 C CA . ASP A 1 72 ? 0.527 -3.726 -10.903 1.00 89.44 72 ASP A CA 1
ATOM 584 C C . ASP A 1 72 ? 0.846 -4.672 -9.730 1.00 89.44 72 ASP A C 1
ATOM 586 O O . ASP A 1 72 ? 1.821 -5.411 -9.799 1.00 89.44 72 ASP A O 1
ATOM 590 N N . LEU A 1 73 ? 0.097 -4.647 -8.622 1.00 88.38 73 LEU A N 1
ATOM 591 C CA . LEU A 1 73 ? 0.356 -5.493 -7.456 1.00 88.38 73 LEU A CA 1
ATOM 592 C C . LEU A 1 73 ? -0.176 -6.914 -7.680 1.00 88.38 73 LEU A C 1
ATOM 594 O O . LEU A 1 73 ? -1.335 -7.119 -8.036 1.00 88.38 73 LEU A O 1
ATOM 598 N N . THR A 1 74 ? 0.674 -7.902 -7.422 1.00 89.88 74 THR A N 1
ATOM 599 C CA . THR A 1 74 ? 0.296 -9.317 -7.366 1.00 89.88 74 THR A CA 1
ATOM 600 C C . THR A 1 74 ? -0.619 -9.588 -6.172 1.00 89.88 74 THR A C 1
ATOM 602 O O . THR A 1 74 ? -0.626 -8.835 -5.200 1.00 89.88 74 THR A O 1
ATOM 605 N N . ASP A 1 75 ? -1.343 -10.709 -6.181 1.00 85.00 75 ASP A N 1
ATOM 606 C CA . ASP A 1 75 ? -2.221 -11.078 -5.059 1.00 85.00 75 ASP A CA 1
ATOM 607 C C . ASP A 1 75 ? -1.470 -11.180 -3.721 1.00 85.00 75 ASP A C 1
ATOM 609 O O . ASP A 1 75 ? -1.996 -10.790 -2.679 1.00 85.00 75 ASP A O 1
ATOM 613 N N . LYS A 1 76 ? -0.209 -11.630 -3.751 1.00 89.62 76 LYS A N 1
ATOM 614 C CA . LYS A 1 76 ? 0.660 -11.641 -2.569 1.00 89.62 76 LYS A CA 1
ATOM 615 C C . LYS A 1 76 ? 0.992 -10.227 -2.093 1.00 89.62 76 LYS A C 1
ATOM 617 O O . LYS A 1 76 ? 0.883 -9.945 -0.906 1.00 89.62 76 LYS A O 1
ATOM 622 N N . GLU A 1 77 ? 1.372 -9.334 -3.004 1.00 91.06 77 GLU A N 1
ATOM 623 C CA . GLU A 1 77 ? 1.660 -7.937 -2.660 1.00 91.06 77 GLU A CA 1
ATOM 624 C C . GLU A 1 77 ? 0.402 -7.207 -2.168 1.00 91.06 77 GLU A C 1
ATOM 626 O O . GLU A 1 77 ? 0.500 -6.344 -1.305 1.00 91.06 77 GLU A O 1
ATOM 631 N N . LEU A 1 78 ? -0.789 -7.565 -2.652 1.00 88.75 78 LEU A N 1
ATOM 632 C CA . LEU A 1 78 ? -2.056 -7.037 -2.139 1.00 88.75 78 LEU A CA 1
ATOM 633 C C . LEU A 1 78 ? -2.343 -7.502 -0.702 1.00 88.75 78 LEU A C 1
ATOM 635 O O . LEU A 1 78 ? -2.808 -6.705 0.117 1.00 88.75 78 LEU A O 1
ATOM 639 N N . ASP A 1 79 ? -2.043 -8.760 -0.376 1.00 87.19 79 ASP A N 1
ATOM 640 C CA . ASP A 1 79 ? -2.130 -9.273 0.996 1.00 87.19 79 ASP A CA 1
ATOM 641 C C . ASP A 1 79 ? -1.107 -8.587 1.920 1.00 87.19 79 ASP A C 1
ATOM 643 O O . ASP A 1 79 ? -1.448 -8.110 3.007 1.00 87.19 79 ASP A O 1
ATOM 647 N N . ASP A 1 80 ? 0.135 -8.439 1.460 1.00 88.62 80 ASP A N 1
ATOM 648 C CA . ASP A 1 80 ? 1.187 -7.745 2.205 1.00 88.62 80 ASP A CA 1
ATOM 649 C C . ASP A 1 80 ? 0.876 -6.248 2.387 1.00 88.62 80 ASP A C 1
ATOM 651 O O . ASP A 1 80 ? 1.079 -5.708 3.478 1.00 88.62 80 ASP A O 1
ATOM 655 N N . LEU A 1 81 ? 0.262 -5.597 1.392 1.00 89.31 81 LEU A N 1
ATOM 656 C CA . LEU A 1 81 ? -0.267 -4.233 1.496 1.00 89.31 81 LEU A CA 1
ATOM 657 C C . LEU A 1 81 ? -1.343 -4.122 2.584 1.00 89.31 81 LEU A C 1
ATOM 659 O O . LEU A 1 81 ? -1.343 -3.171 3.368 1.00 89.31 81 LEU A O 1
ATOM 663 N N . SER A 1 82 ? -2.243 -5.106 2.677 1.00 85.56 82 SER A N 1
ATOM 664 C CA . SER A 1 82 ? -3.259 -5.151 3.735 1.00 85.56 82 SER A CA 1
ATOM 665 C C . SER A 1 82 ? -2.624 -5.256 5.126 1.00 85.56 82 SER A C 1
ATOM 667 O O . SER A 1 82 ? -3.010 -4.528 6.046 1.00 85.56 82 SER A O 1
ATOM 669 N N . LYS A 1 83 ? -1.603 -6.108 5.286 1.00 85.44 83 LYS A N 1
ATOM 670 C CA . LYS A 1 83 ? -0.847 -6.234 6.545 1.00 85.44 83 LYS A CA 1
ATOM 671 C C . LYS A 1 83 ? -0.107 -4.941 6.891 1.00 85.44 83 LYS A C 1
ATOM 673 O O . LYS A 1 83 ? -0.140 -4.523 8.048 1.00 85.44 83 LYS A O 1
ATOM 678 N N . GLY A 1 84 ? 0.529 -4.303 5.908 1.00 83.81 84 GLY A N 1
ATOM 679 C CA . GLY A 1 84 ? 1.222 -3.025 6.075 1.00 83.81 84 GLY A CA 1
ATOM 680 C C . GLY A 1 84 ? 0.285 -1.917 6.553 1.00 83.81 84 GLY A C 1
ATOM 681 O O . GLY A 1 84 ? 0.594 -1.231 7.525 1.00 83.81 84 GLY A O 1
ATOM 682 N N . LEU A 1 85 ? -0.905 -1.806 5.956 1.00 84.69 85 LEU A N 1
ATOM 683 C CA . LEU A 1 85 ? -1.936 -0.855 6.388 1.00 84.69 85 LEU A CA 1
ATOM 684 C C . LEU A 1 85 ? -2.389 -1.093 7.833 1.00 84.69 85 LEU A C 1
ATOM 686 O O . LEU A 1 85 ? -2.497 -0.137 8.594 1.00 84.69 85 LEU A O 1
ATOM 690 N N . ARG A 1 86 ? -2.602 -2.351 8.243 1.00 83.06 86 ARG A N 1
ATOM 691 C CA . ARG A 1 86 ? -2.957 -2.674 9.639 1.00 83.06 86 ARG A CA 1
ATOM 692 C C . ARG A 1 86 ? -1.856 -2.283 10.623 1.00 83.06 86 ARG A C 1
ATOM 694 O O . ARG A 1 86 ? -2.157 -1.777 11.697 1.00 83.06 86 ARG A O 1
ATOM 701 N N . ARG A 1 87 ? -0.586 -2.488 10.258 1.00 82.81 87 ARG A N 1
ATOM 702 C CA . ARG A 1 87 ? 0.560 -2.060 11.080 1.00 82.81 87 ARG A CA 1
ATOM 703 C C . ARG A 1 87 ? 0.628 -0.541 11.200 1.00 82.81 87 ARG A C 1
ATOM 705 O O . ARG A 1 87 ? 0.821 -0.037 12.298 1.00 82.81 87 AR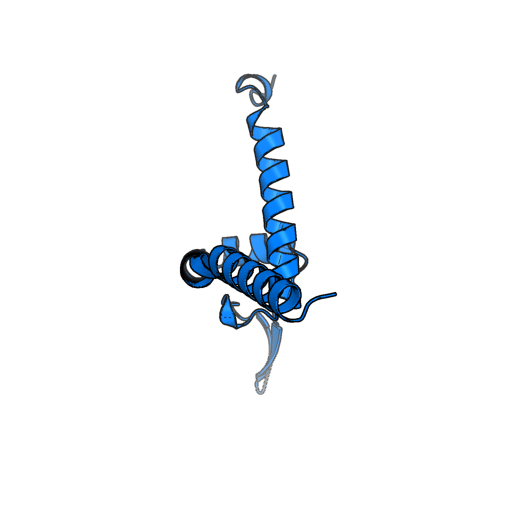G A O 1
ATOM 712 N N . LEU A 1 88 ? 0.444 0.179 10.093 1.00 84.19 88 LEU A N 1
ATOM 713 C CA . LEU A 1 88 ? 0.409 1.642 10.098 1.00 84.19 88 LEU A CA 1
ATOM 714 C C . LEU A 1 88 ? -0.745 2.172 10.951 1.00 84.19 88 LEU A C 1
ATOM 716 O O . LEU A 1 88 ? -0.529 3.100 11.721 1.00 84.19 88 LEU A O 1
ATOM 720 N N . GLN A 1 89 ? -1.929 1.559 10.864 1.00 83.44 89 GLN A N 1
ATOM 721 C CA . GLN A 1 89 ? -3.059 1.914 11.720 1.00 83.44 89 GLN A CA 1
ATOM 722 C C . GLN A 1 89 ? -2.714 1.717 13.198 1.00 83.44 89 GLN A C 1
ATOM 724 O O . GLN A 1 89 ? -2.871 2.650 13.968 1.00 83.44 89 GLN A O 1
ATOM 729 N N . ALA A 1 90 ? -2.141 0.570 13.574 1.00 82.56 90 ALA A N 1
ATOM 730 C CA . ALA A 1 90 ? -1.732 0.323 14.957 1.00 82.56 90 ALA A CA 1
ATOM 731 C C . ALA A 1 90 ? -0.704 1.351 15.466 1.00 82.56 90 ALA A C 1
ATOM 733 O O . ALA A 1 90 ? -0.776 1.780 16.612 1.00 82.56 90 ALA A O 1
ATOM 734 N N . ILE A 1 91 ? 0.236 1.781 14.617 1.00 80.75 91 ILE A N 1
ATOM 735 C CA . ILE A 1 91 ? 1.184 2.854 14.954 1.00 80.75 91 ILE A CA 1
ATOM 736 C C . ILE A 1 91 ? 0.444 4.180 15.178 1.00 80.75 91 ILE A C 1
ATOM 738 O O . ILE A 1 91 ? 0.698 4.859 16.169 1.00 80.75 91 ILE A O 1
ATOM 742 N N . ILE A 1 92 ? -0.470 4.549 14.275 1.00 82.75 92 ILE A N 1
ATOM 743 C CA . ILE A 1 92 ? -1.289 5.763 14.404 1.00 82.75 92 ILE A CA 1
ATOM 744 C C . ILE A 1 92 ? -2.118 5.716 15.688 1.00 82.75 92 ILE A C 1
ATOM 746 O O . ILE A 1 92 ? -2.161 6.712 16.402 1.00 82.75 92 ILE A O 1
ATOM 750 N N . ASP A 1 93 ? -2.719 4.572 16.007 1.00 82.06 93 ASP A N 1
ATOM 751 C CA . ASP A 1 93 ? -3.532 4.385 17.208 1.00 82.06 93 ASP A CA 1
ATOM 752 C C . ASP A 1 93 ? -2.690 4.603 18.473 1.00 82.06 93 ASP A C 1
ATOM 754 O O . ASP A 1 93 ? -3.103 5.348 19.360 1.00 82.06 93 ASP A O 1
ATOM 758 N N . ILE A 1 94 ? -1.468 4.057 18.518 1.00 83.69 94 ILE A N 1
ATOM 759 C CA . ILE A 1 94 ? -0.520 4.290 19.620 1.00 83.69 94 ILE A CA 1
ATOM 760 C C . ILE A 1 94 ? -0.246 5.787 19.795 1.00 83.69 94 ILE A C 1
ATOM 762 O O . ILE A 1 94 ? -0.353 6.301 20.904 1.00 83.69 94 ILE A O 1
ATOM 766 N N . PHE A 1 95 ? 0.064 6.504 18.711 1.00 79.00 95 PHE A N 1
ATOM 767 C CA . PHE A 1 95 ? 0.333 7.943 18.790 1.00 79.00 95 PHE A CA 1
ATOM 768 C C . PHE A 1 95 ? -0.917 8.781 19.067 1.00 79.00 95 PHE A C 1
ATOM 770 O O . PHE A 1 95 ? -0.806 9.863 19.633 1.00 79.00 95 PHE A O 1
ATOM 777 N N . SER A 1 96 ? -2.104 8.299 18.700 1.00 79.31 96 SER A N 1
ATOM 778 C CA . SER A 1 96 ? -3.369 8.975 19.002 1.00 79.31 96 SER A CA 1
ATOM 779 C C . SER A 1 96 ? -3.711 8.958 20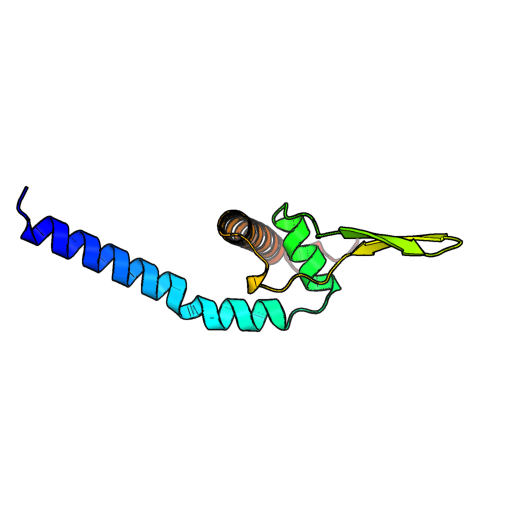.493 1.00 79.31 96 SER A C 1
ATOM 781 O O . SER A 1 96 ? -4.498 9.783 20.950 1.00 79.31 96 SER A O 1
ATOM 783 N N . HIS A 1 97 ? -3.109 8.033 21.245 1.00 71.75 97 HIS A N 1
ATOM 784 C CA . HIS A 1 97 ? -3.226 7.945 22.697 1.00 71.75 97 HIS A CA 1
ATOM 785 C C . HIS A 1 97 ? -2.190 8.790 23.445 1.00 71.75 97 HIS A C 1
ATOM 787 O O . HIS A 1 97 ? -2.287 8.898 24.664 1.00 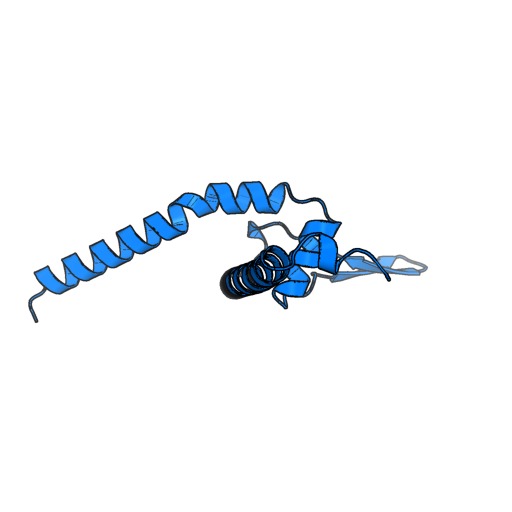71.75 97 HIS A O 1
ATOM 793 N N . CYS A 1 98 ? -1.226 9.398 22.748 1.00 74.31 98 CYS A N 1
ATOM 794 C CA . CYS A 1 98 ? -0.315 10.365 23.350 1.00 74.31 98 CYS A CA 1
ATOM 795 C C . CYS A 1 98 ? -1.045 11.699 23.558 1.00 74.31 98 CYS A C 1
ATOM 797 O O . CYS A 1 98 ? -1.688 12.218 22.639 1.00 74.31 98 CYS A O 1
ATOM 799 N N . GLU A 1 99 ? -0.943 12.273 24.755 1.00 62.34 99 GLU A N 1
ATOM 800 C CA . GLU A 1 99 ? -1.528 13.580 25.034 1.00 62.34 99 GLU A CA 1
ATOM 801 C C . GLU A 1 99 ? -0.724 14.674 24.316 1.00 62.34 99 GLU A C 1
ATOM 803 O O . GLU A 1 99 ? 0.476 14.544 24.082 1.00 62.34 99 GLU A O 1
ATOM 808 N N . GLN A 1 100 ? -1.353 15.806 23.977 1.00 61.81 100 GLN A N 1
ATOM 809 C CA . GLN A 1 100 ? -0.635 16.934 23.355 1.00 61.81 100 GLN A CA 1
ATOM 810 C C . GLN A 1 100 ? 0.566 17.410 24.191 1.00 61.81 100 GLN A C 1
ATOM 812 O O . GLN A 1 100 ? 1.526 17.934 23.630 1.00 61.81 100 GLN A O 1
ATOM 817 N N . GLN A 1 101 ? 0.520 17.207 25.511 1.00 60.44 101 GLN A N 1
ATOM 818 C CA . GLN A 1 101 ? 1.595 17.549 26.441 1.00 60.44 101 GLN A CA 1
ATOM 819 C C . GLN A 1 101 ? 2.836 16.657 26.264 1.00 60.44 101 GLN A C 1
ATOM 821 O O . GLN A 1 101 ? 3.945 17.144 26.463 1.00 60.44 101 GLN A O 1
ATOM 826 N N . ASP A 1 102 ? 2.678 15.414 25.790 1.00 62.84 102 ASP A N 1
ATOM 827 C CA . ASP A 1 102 ? 3.783 14.465 25.568 1.00 62.84 102 ASP A CA 1
ATOM 828 C C . ASP A 1 102 ? 4.698 14.869 24.398 1.00 62.84 102 ASP A C 1
ATOM 830 O O . ASP A 1 102 ? 5.833 14.403 24.287 1.00 62.84 102 ASP A O 1
ATOM 834 N N . PHE A 1 103 ? 4.224 15.750 23.512 1.00 65.06 103 PHE A N 1
ATOM 835 C CA . PHE A 1 103 ? 4.984 16.245 22.359 1.00 65.06 103 PHE A CA 1
ATOM 836 C C . PHE A 1 103 ? 5.623 17.619 22.585 1.00 65.06 103 PHE A C 1
ATOM 838 O O . PHE A 1 103 ? 6.379 18.094 21.730 1.00 65.06 103 PHE A O 1
ATOM 845 N N . ILE A 1 104 ? 5.340 18.273 23.714 1.00 58.12 104 ILE A N 1
ATOM 846 C CA . ILE A 1 104 ? 5.998 19.527 24.074 1.00 58.12 104 ILE A CA 1
ATOM 847 C C . ILE A 1 104 ? 7.345 19.157 24.699 1.00 58.12 104 ILE A C 1
ATOM 849 O O . ILE A 1 104 ? 7.406 18.605 25.794 1.00 58.12 104 ILE A O 1
ATOM 853 N N . LYS A 1 105 ? 8.438 19.438 23.976 1.00 60.31 105 LYS A N 1
ATOM 854 C CA . LYS A 1 105 ? 9.800 19.340 24.520 1.00 60.31 105 LYS A CA 1
ATOM 855 C C . LYS A 1 105 ? 9.872 20.129 25.832 1.00 60.31 105 LYS A C 1
ATOM 857 O O . LYS A 1 105 ? 9.576 21.324 25.815 1.00 60.31 105 LYS A O 1
ATOM 862 N N . GLN A 1 106 ? 10.265 19.459 26.915 1.00 54.50 106 GLN A N 1
ATOM 863 C CA . GLN A 1 106 ? 10.741 20.129 28.128 1.00 54.50 106 GLN A CA 1
ATOM 864 C C . GLN A 1 106 ? 12.013 20.926 27.830 1.00 54.50 106 GLN A C 1
ATOM 866 O O . GLN A 1 106 ? 12.837 20.438 27.017 1.00 54.50 106 GLN A O 1
#

pLDDT: mean 76.9, std 14.55, range [47.56, 91.31]

Radius of gyration: 20.71 Å; chains: 1; bounding box: 55×54×54 Å